Protein AF-A0A6P8LDF4-F1 (afdb_monomer)

Foldseek 3Di:
DVVVVVVVVVVVVVVVVVVVVVVVVVVVVVVVVVVVVVVVVVVVVVVVVVVVVVVVVVVVVVVVVVVPPCVVVVVVVVVVVVVVVVVVVVVVVVVVVVVVVVVVVVVVVVVVLVVLVVVLVVLVVVCVDPDDPVSNVVSVCVNPPCVSVVPDDDD

Organism: NCBI:txid103933

Structure (mmCIF, N/CA/C/O backbone):
data_AF-A0A6P8LDF4-F1
#
_entry.id   AF-A0A6P8LDF4-F1
#
loop_
_atom_site.group_PDB
_atom_site.id
_atom_site.type_symbol
_atom_site.label_atom_id
_atom_site.label_alt_id
_atom_site.label_comp_id
_atom_site.label_asym_id
_atom_site.label_entity_id
_atom_site.label_seq_id
_atom_site.pdbx_PDB_ins_code
_atom_site.Cartn_x
_atom_site.Cartn_y
_atom_site.Cartn_z
_atom_site.occupancy
_atom_site.B_iso_or_equiv
_atom_site.auth_seq_id
_atom_site.auth_comp_id
_atom_site.auth_asym_id
_atom_site.auth_atom_id
_atom_site.pdbx_PDB_model_num
ATOM 1 N N . MET A 1 1 ? -56.868 -1.876 90.850 1.00 62.88 1 MET A N 1
ATOM 2 C CA . MET A 1 1 ? -57.644 -2.779 89.979 1.00 62.88 1 MET A CA 1
ATOM 3 C C . MET A 1 1 ? -58.149 -2.099 88.712 1.00 62.88 1 MET A C 1
ATOM 5 O O . MET A 1 1 ? -57.506 -2.311 87.707 1.00 62.88 1 MET A O 1
ATOM 9 N N . TYR A 1 2 ? -59.196 -1.256 88.708 1.00 69.00 2 TYR A N 1
ATOM 10 C CA . TYR A 1 2 ? -59.664 -0.635 87.444 1.00 69.00 2 TYR A CA 1
ATOM 11 C C . TYR A 1 2 ? -58.608 0.258 86.768 1.00 69.00 2 TYR A C 1
ATOM 13 O O . TYR A 1 2 ? -58.353 0.111 85.586 1.00 69.00 2 TYR A O 1
ATOM 21 N N . LYS A 1 3 ? -57.904 1.088 87.547 1.00 75.81 3 LYS A N 1
ATOM 22 C CA . LYS A 1 3 ? -56.869 1.994 87.025 1.00 75.81 3 LYS A CA 1
ATOM 23 C C . LYS A 1 3 ? -55.648 1.275 86.425 1.00 75.81 3 LYS A C 1
ATOM 25 O O . LYS A 1 3 ? -55.113 1.713 85.426 1.00 75.81 3 LYS A O 1
ATOM 30 N N . GLU A 1 4 ? -55.243 0.153 87.022 1.00 80.06 4 GLU A N 1
ATOM 31 C CA . GLU A 1 4 ? -54.126 -0.666 86.519 1.00 80.06 4 GLU A CA 1
ATOM 32 C C . GLU A 1 4 ? -54.498 -1.408 85.229 1.00 80.06 4 GLU A C 1
ATOM 34 O O . GLU A 1 4 ? -53.631 -1.668 84.405 1.00 80.06 4 GLU A O 1
ATOM 39 N N . ILE A 1 5 ? -55.777 -1.755 85.051 1.00 83.19 5 ILE A N 1
ATOM 40 C CA . ILE A 1 5 ? -56.275 -2.356 83.808 1.00 83.19 5 ILE A CA 1
ATOM 41 C C . ILE A 1 5 ? -56.260 -1.310 82.687 1.00 83.19 5 ILE A C 1
ATOM 43 O O . ILE A 1 5 ? -55.749 -1.605 81.612 1.00 83.19 5 ILE A O 1
ATOM 47 N N . ASP A 1 6 ? -56.728 -0.087 82.960 1.00 85.81 6 ASP A N 1
ATOM 48 C CA . ASP A 1 6 ? -56.719 1.018 81.989 1.00 85.81 6 ASP A CA 1
ATOM 49 C C . ASP A 1 6 ? -55.286 1.396 81.545 1.00 85.81 6 ASP A C 1
ATOM 51 O O . ASP A 1 6 ? -55.043 1.679 80.367 1.00 85.81 6 ASP A O 1
ATOM 55 N N . ASP A 1 7 ? -54.325 1.373 82.478 1.00 89.25 7 ASP A N 1
ATOM 56 C CA . ASP A 1 7 ? -52.907 1.636 82.195 1.00 89.25 7 ASP A CA 1
ATOM 57 C C . ASP A 1 7 ? -52.315 0.542 81.277 1.00 89.25 7 ASP A C 1
ATOM 59 O O . ASP A 1 7 ? -51.697 0.852 80.257 1.00 89.25 7 ASP A O 1
ATOM 63 N N . VAL A 1 8 ? -52.580 -0.739 81.568 1.00 91.25 8 VAL A N 1
ATOM 64 C CA . VAL A 1 8 ? -52.118 -1.875 80.744 1.00 91.25 8 VAL A CA 1
ATOM 65 C C . VAL A 1 8 ? -52.772 -1.888 79.358 1.00 91.25 8 VAL A C 1
ATOM 67 O O . VAL A 1 8 ? -52.107 -2.193 78.368 1.00 91.25 8 VAL A O 1
ATOM 70 N N . GLU A 1 9 ? -54.059 -1.552 79.247 1.00 91.12 9 GLU A N 1
ATOM 71 C CA . GLU A 1 9 ? -54.740 -1.438 77.949 1.00 91.12 9 GLU A CA 1
ATOM 72 C C . GLU A 1 9 ? -54.146 -0.315 77.088 1.00 91.12 9 GLU A C 1
ATOM 74 O O . GLU A 1 9 ? -54.000 -0.476 75.872 1.00 91.12 9 GLU A O 1
ATOM 79 N N . SER A 1 10 ? -53.759 0.799 77.714 1.00 93.00 10 SER A N 1
ATOM 80 C CA . SER A 1 10 ? -53.109 1.919 77.031 1.00 93.00 10 SER A CA 1
ATOM 81 C C . SER A 1 10 ? -51.728 1.532 76.496 1.00 93.00 10 SER A C 1
ATOM 83 O O . SER A 1 10 ? -51.445 1.781 75.322 1.00 93.00 10 SER A O 1
ATOM 85 N N . GLU A 1 11 ? -50.907 0.858 77.308 1.00 94.06 11 GLU A N 1
ATOM 86 C CA . GLU A 1 11 ? -49.601 0.327 76.886 1.00 94.06 11 GLU A CA 1
ATOM 87 C C . GLU A 1 11 ? -49.740 -0.706 75.758 1.00 94.06 11 GLU A C 1
ATOM 89 O O . GLU A 1 11 ? -48.990 -0.682 74.782 1.00 94.06 11 GLU A O 1
ATOM 94 N N . LEU A 1 12 ? -50.735 -1.596 75.840 1.00 94.19 12 LEU A N 1
ATOM 95 C CA . LEU A 1 12 ? -50.989 -2.593 74.799 1.00 94.19 12 LEU A CA 1
ATOM 96 C C . LEU A 1 12 ? -51.360 -1.932 73.463 1.00 94.19 12 LEU A C 1
ATOM 98 O O . LEU A 1 12 ? -50.904 -2.370 72.404 1.00 94.19 12 LEU A O 1
ATOM 102 N N . LEU A 1 13 ? -52.173 -0.873 73.502 1.00 95.31 13 LEU A N 1
ATOM 103 C CA . LEU A 1 13 ? -52.565 -0.118 72.314 1.00 95.31 13 LEU A CA 1
ATOM 104 C C . LEU A 1 13 ? -51.374 0.628 71.692 1.00 95.31 13 LEU A C 1
ATOM 106 O O . LEU A 1 13 ? -51.283 0.726 70.466 1.00 95.31 13 LEU A O 1
ATOM 110 N N . GLU A 1 14 ? -50.470 1.161 72.513 1.00 95.00 14 GLU A N 1
ATOM 111 C CA . GLU A 1 14 ? -49.234 1.800 72.052 1.00 95.00 14 GLU A CA 1
ATOM 112 C C . GLU A 1 14 ? -48.302 0.780 71.389 1.00 95.00 14 GLU A C 1
ATOM 114 O O . GLU A 1 14 ? -47.949 0.960 70.222 1.00 95.00 14 GLU A O 1
ATOM 119 N N . CYS A 1 15 ? -48.056 -0.359 72.042 1.00 95.19 15 CYS A N 1
ATOM 120 C CA . CYS A 1 15 ? -47.322 -1.488 71.464 1.00 95.19 15 CYS A CA 1
ATOM 121 C C . CYS A 1 15 ? -47.916 -1.943 70.120 1.00 95.19 15 CYS A C 1
ATOM 123 O O . CYS A 1 15 ? -47.183 -2.184 69.163 1.00 95.19 15 CYS A O 1
ATOM 125 N N . GLN A 1 16 ? -49.246 -2.033 70.001 1.00 96.06 16 GLN A N 1
ATOM 126 C CA . GLN A 1 16 ? -49.895 -2.396 68.735 1.00 96.06 16 GLN A CA 1
ATOM 127 C C . GLN A 1 16 ? -49.627 -1.378 67.617 1.00 96.06 16 GLN A C 1
ATOM 129 O O . GLN A 1 16 ? -49.396 -1.773 66.471 1.00 96.06 16 GLN A O 1
ATOM 134 N N . LYS A 1 17 ? -49.642 -0.076 67.927 1.00 96.00 17 LYS A N 1
ATOM 135 C CA . LYS A 1 17 ? -49.326 0.983 66.952 1.00 96.00 17 LYS A CA 1
ATOM 136 C C . LYS A 1 17 ? -47.862 0.942 66.532 1.00 96.00 17 LYS A C 1
ATOM 138 O O . LYS A 1 17 ? -47.572 1.115 65.346 1.00 96.00 17 LYS A O 1
ATOM 143 N N . GLU A 1 18 ? -46.956 0.706 67.475 1.00 96.56 18 GLU A N 1
ATOM 144 C CA . GLU A 1 18 ? -45.531 0.544 67.192 1.00 96.56 18 GLU A CA 1
ATOM 145 C C . GLU A 1 18 ? -45.293 -0.659 66.278 1.00 96.56 18 GLU A C 1
ATOM 147 O O . GLU A 1 18 ? -44.682 -0.499 65.223 1.00 96.56 18 GLU A O 1
ATOM 152 N N . CYS A 1 19 ? -45.871 -1.825 66.594 1.00 96.50 19 CYS A N 1
ATOM 153 C CA . CYS A 1 19 ? -45.779 -3.012 65.742 1.00 96.50 19 CYS A CA 1
ATOM 154 C C . CYS A 1 19 ? -46.284 -2.743 64.317 1.00 96.50 19 CYS A C 1
ATOM 156 O O . CYS A 1 19 ? -45.583 -3.055 63.356 1.00 96.50 19 CYS A O 1
ATOM 158 N N . ALA A 1 20 ? -47.456 -2.116 64.166 1.00 95.88 20 ALA A N 1
ATOM 159 C CA . ALA A 1 20 ? -48.003 -1.781 62.850 1.00 95.88 20 ALA A CA 1
ATOM 160 C C . ALA A 1 20 ? -47.097 -0.809 62.071 1.00 95.88 20 ALA A C 1
ATOM 162 O O . ALA A 1 20 ? -46.929 -0.936 60.857 1.00 95.88 20 ALA A O 1
ATOM 163 N N . THR A 1 21 ? -46.477 0.148 62.766 1.00 97.38 21 THR A N 1
ATOM 164 C CA . THR A 1 21 ? -45.522 1.087 62.162 1.00 97.38 21 THR A CA 1
ATOM 165 C C . THR A 1 21 ? -44.267 0.354 61.692 1.00 97.38 21 THR A C 1
ATOM 167 O O . THR A 1 21 ? -43.856 0.507 60.541 1.00 97.38 21 THR A O 1
ATOM 170 N N . THR A 1 22 ? -43.701 -0.510 62.538 1.00 97.06 22 THR A N 1
ATOM 171 C CA . THR A 1 22 ? -42.530 -1.326 62.200 1.00 97.06 22 THR A CA 1
ATOM 172 C C . THR A 1 22 ? -42.805 -2.270 61.025 1.00 97.06 22 THR A C 1
ATOM 174 O O . THR A 1 22 ? -41.945 -2.430 60.162 1.00 97.06 22 THR A O 1
ATOM 177 N N . GLU A 1 23 ? -43.997 -2.863 60.920 1.00 97.44 23 GLU A N 1
ATOM 178 C CA . GLU A 1 23 ? -44.371 -3.701 59.770 1.00 97.44 23 GLU A CA 1
ATOM 179 C C . GLU A 1 23 ? -44.345 -2.923 58.446 1.00 97.44 23 GLU A C 1
ATOM 181 O O . GLU A 1 23 ? -43.811 -3.412 57.443 1.00 97.44 23 GLU A O 1
ATOM 186 N N . ILE A 1 24 ? -44.861 -1.689 58.443 1.00 97.19 24 ILE A N 1
ATOM 187 C CA . ILE A 1 24 ? -44.829 -0.805 57.270 1.00 97.19 24 ILE A CA 1
ATOM 188 C C . ILE A 1 24 ? -43.383 -0.446 56.905 1.00 97.19 24 ILE A C 1
ATOM 190 O O . ILE A 1 24 ? -43.016 -0.464 55.726 1.00 97.19 24 ILE A O 1
ATOM 194 N N . GLU A 1 25 ? -42.538 -0.149 57.891 1.00 97.88 25 GLU A N 1
ATOM 195 C CA . GLU A 1 25 ? -41.117 0.135 57.666 1.00 97.88 25 GLU A CA 1
ATOM 196 C C . GLU A 1 25 ? -40.378 -1.072 57.082 1.00 97.88 25 GLU A C 1
ATOM 198 O O . GLU A 1 25 ? -39.676 -0.930 56.077 1.00 97.88 25 GLU A O 1
ATOM 203 N N . ILE A 1 26 ? -40.587 -2.270 57.636 1.00 97.88 26 ILE A N 1
ATOM 204 C CA . ILE A 1 26 ? -40.017 -3.521 57.117 1.00 97.88 26 ILE A CA 1
ATOM 205 C C . ILE A 1 26 ? -40.449 -3.742 55.666 1.00 97.88 26 ILE A C 1
ATOM 207 O O . ILE A 1 26 ? -39.626 -4.103 54.818 1.00 97.88 26 ILE A O 1
ATOM 211 N N . TYR A 1 27 ? -41.724 -3.514 55.354 1.00 97.81 27 TYR A N 1
ATOM 212 C CA . TYR A 1 27 ? -42.235 -3.630 53.992 1.00 97.81 27 TYR A CA 1
ATOM 213 C C . TYR A 1 27 ? -41.542 -2.649 53.034 1.00 97.81 27 TYR A C 1
ATOM 215 O O . TYR A 1 27 ? -41.057 -3.054 51.973 1.00 97.81 27 TYR A O 1
ATOM 223 N N . ASN A 1 28 ? -41.413 -1.380 53.426 1.00 97.81 28 ASN A N 1
ATOM 224 C CA . ASN A 1 28 ? -40.744 -0.354 52.624 1.00 97.81 28 ASN A CA 1
ATOM 225 C C . ASN A 1 28 ? -39.256 -0.666 52.405 1.00 97.81 28 ASN A C 1
ATOM 227 O O . ASN A 1 28 ? -38.754 -0.552 51.284 1.00 97.81 28 ASN A O 1
ATOM 231 N N . VAL A 1 29 ? -38.554 -1.110 53.451 1.00 97.81 29 VAL A N 1
ATOM 232 C CA . VAL A 1 29 ? -37.147 -1.526 53.367 1.00 97.81 29 VAL A CA 1
ATOM 233 C C . VAL A 1 29 ? -36.988 -2.718 52.425 1.00 97.81 29 VAL A C 1
ATOM 235 O O . VAL A 1 29 ? -36.081 -2.719 51.593 1.00 97.81 29 VAL A O 1
ATOM 238 N N . ASN A 1 30 ? -37.884 -3.705 52.488 1.00 98.06 30 ASN A N 1
ATOM 239 C CA . ASN A 1 30 ? -37.852 -4.844 51.572 1.00 98.06 30 ASN A CA 1
ATOM 240 C C . ASN A 1 30 ? -38.080 -4.424 50.115 1.00 98.06 30 ASN A C 1
ATOM 242 O O . ASN A 1 30 ? -37.331 -4.863 49.245 1.00 98.06 30 ASN A O 1
ATOM 246 N N . GLN A 1 31 ? -39.014 -3.507 49.843 1.00 98.06 31 GLN A N 1
ATOM 247 C CA . GLN A 1 31 ? -39.182 -2.975 48.487 1.00 98.06 31 GLN A CA 1
ATOM 248 C C . GLN A 1 31 ? -37.925 -2.261 47.972 1.00 98.06 31 GLN A C 1
ATOM 250 O O . GLN A 1 31 ? -37.568 -2.392 46.799 1.00 98.06 31 GLN A O 1
ATOM 255 N N . LEU A 1 32 ? -37.260 -1.476 48.825 1.00 98.00 32 LEU A N 1
ATOM 256 C CA . LEU A 1 32 ? -36.016 -0.795 48.458 1.00 98.00 32 LEU A CA 1
ATOM 257 C C . LEU A 1 32 ? -34.889 -1.793 48.194 1.00 98.00 32 LEU A C 1
ATOM 259 O O . LEU A 1 32 ? -34.161 -1.637 47.213 1.00 98.00 32 LEU A O 1
ATOM 263 N N . LYS A 1 33 ? -34.780 -2.836 49.023 1.00 98.19 33 LYS A N 1
ATOM 264 C CA . LYS A 1 33 ? -33.833 -3.938 48.833 1.00 98.19 33 LYS A CA 1
ATOM 265 C C . LYS A 1 33 ? -34.042 -4.602 47.474 1.00 98.19 33 LYS A C 1
ATOM 267 O O . LYS A 1 33 ? -33.088 -4.698 46.709 1.00 98.19 33 LYS A O 1
ATOM 272 N N . ASP A 1 34 ? -35.276 -4.965 47.133 1.00 98.06 34 ASP A N 1
ATOM 273 C CA . ASP A 1 34 ? -35.582 -5.658 45.877 1.00 98.06 34 ASP A CA 1
ATOM 274 C C . ASP A 1 34 ? -35.278 -4.780 44.650 1.00 98.06 34 ASP A C 1
ATOM 276 O O . ASP A 1 34 ? -34.669 -5.242 43.680 1.00 98.06 34 ASP A O 1
ATOM 280 N N . LYS A 1 35 ? -35.608 -3.480 44.711 1.00 98.00 35 LYS A N 1
ATOM 281 C CA . LYS A 1 35 ? -35.219 -2.502 43.677 1.00 98.00 35 LYS A CA 1
ATOM 282 C C . LYS A 1 35 ? -33.700 -2.389 43.551 1.00 98.00 35 LYS A C 1
ATOM 284 O O . LYS A 1 35 ? -33.179 -2.379 42.436 1.00 98.00 35 LYS A O 1
ATOM 289 N N . GLY A 1 36 ? -32.993 -2.325 44.678 1.00 98.12 36 GLY A N 1
ATOM 290 C CA . GLY A 1 36 ? -31.533 -2.282 44.722 1.00 98.12 36 GLY A CA 1
ATOM 291 C C . GLY A 1 36 ? -30.904 -3.522 44.089 1.00 98.12 36 GLY A C 1
ATOM 292 O O . GLY A 1 36 ? -30.008 -3.396 43.255 1.00 98.12 36 GLY A O 1
ATOM 293 N N . THR A 1 37 ? -31.417 -4.712 44.407 1.00 98.19 37 THR A N 1
ATOM 294 C CA . THR A 1 37 ? -30.969 -5.976 43.812 1.00 98.19 37 THR A CA 1
ATOM 295 C C . THR A 1 37 ? -31.207 -6.003 42.305 1.00 98.19 37 THR A C 1
ATOM 297 O O . THR A 1 37 ? -30.298 -6.353 41.556 1.00 98.19 37 THR A O 1
ATOM 300 N N . TYR A 1 38 ? -32.381 -5.574 41.835 1.00 98.06 38 TYR A N 1
ATOM 301 C CA . TYR A 1 38 ? -32.675 -5.510 40.402 1.00 98.06 38 TYR A CA 1
ATOM 302 C C . TYR A 1 38 ? -31.705 -4.591 39.648 1.00 98.06 38 TYR A C 1
ATOM 304 O O . TYR A 1 38 ? -31.158 -4.969 38.609 1.00 98.06 38 TYR A O 1
ATOM 312 N N . VAL A 1 39 ? -31.459 -3.388 40.179 1.00 98.06 39 VAL A N 1
ATOM 313 C CA . VAL A 1 39 ? -30.517 -2.436 39.574 1.00 98.06 39 VAL A CA 1
ATOM 314 C C . VAL A 1 39 ? -29.102 -3.011 39.559 1.00 98.06 39 VAL A C 1
ATOM 316 O O . VAL A 1 39 ? -28.428 -2.920 38.534 1.00 98.06 39 VAL A O 1
ATOM 319 N N . LEU A 1 40 ? -28.667 -3.643 40.652 1.00 97.88 40 LEU A N 1
ATOM 320 C CA . LEU A 1 40 ? -27.348 -4.264 40.744 1.00 97.88 40 LEU A CA 1
ATOM 321 C C . LEU A 1 40 ? -27.156 -5.356 39.684 1.00 97.88 40 LEU A C 1
ATOM 323 O O . LEU A 1 40 ? -26.140 -5.364 38.993 1.00 97.88 40 LEU A O 1
ATOM 327 N N . GLU A 1 41 ? -28.129 -6.251 39.524 1.00 97.88 41 GLU A N 1
ATOM 328 C CA . GLU A 1 41 ? -28.060 -7.317 38.519 1.00 97.88 41 GLU A CA 1
ATOM 329 C C . GLU A 1 41 ? -28.056 -6.763 37.089 1.00 97.88 41 GLU A C 1
ATOM 331 O O . GLU A 1 41 ? -27.311 -7.249 36.237 1.00 97.88 41 GLU A O 1
ATOM 336 N N . ASN A 1 42 ? -28.815 -5.697 36.824 1.00 97.62 42 ASN A N 1
ATOM 337 C CA . ASN A 1 42 ? -28.783 -5.028 35.526 1.00 97.62 42 ASN A CA 1
ATOM 338 C C . ASN A 1 42 ? -27.408 -4.396 35.238 1.00 97.62 42 ASN A C 1
ATOM 340 O O . ASN A 1 42 ? -26.864 -4.555 34.147 1.00 97.62 42 ASN A O 1
ATOM 344 N N . VAL A 1 43 ? -26.809 -3.718 36.223 1.00 96.94 43 VAL A N 1
ATOM 345 C CA . VAL A 1 43 ? -25.465 -3.130 36.085 1.00 96.94 43 VAL A CA 1
ATOM 346 C C . VAL A 1 43 ? -24.412 -4.210 35.838 1.00 96.94 43 VAL A C 1
ATOM 348 O O . VAL A 1 43 ? -23.578 -4.037 34.953 1.00 96.94 43 VAL A O 1
ATOM 351 N N . LYS A 1 44 ? -24.473 -5.338 36.557 1.00 96.62 44 LYS A N 1
ATOM 352 C CA . LYS A 1 44 ? -23.563 -6.473 36.337 1.00 96.62 44 LYS A CA 1
ATOM 353 C C . LYS A 1 44 ? -23.653 -7.018 34.913 1.00 96.62 44 LYS A C 1
ATOM 355 O O . LYS A 1 44 ? -22.620 -7.249 34.298 1.00 96.62 44 LYS A O 1
ATOM 360 N N . ARG A 1 45 ? -24.866 -7.189 34.370 1.00 96.31 45 ARG A N 1
ATOM 361 C CA . ARG A 1 45 ? -25.043 -7.636 32.976 1.00 96.31 45 ARG A CA 1
ATOM 362 C C . ARG A 1 45 ? -24.407 -6.664 31.991 1.00 96.31 45 ARG A C 1
ATOM 364 O O . ARG A 1 45 ? -23.560 -7.073 31.213 1.00 96.31 45 ARG A O 1
ATOM 371 N N . ARG A 1 46 ? -24.722 -5.371 32.112 1.00 96.19 46 ARG A N 1
ATOM 372 C CA . ARG A 1 46 ? -24.155 -4.335 31.234 1.00 96.19 46 ARG A CA 1
ATOM 373 C C . ARG A 1 46 ? -22.632 -4.258 31.310 1.00 96.19 46 ARG A C 1
ATOM 375 O O . ARG A 1 46 ? -21.992 -3.939 30.317 1.00 96.19 46 ARG A O 1
ATOM 382 N N . TYR A 1 47 ? -22.059 -4.508 32.486 1.00 95.69 47 TYR A N 1
ATOM 383 C CA . TYR A 1 47 ? -20.611 -4.576 32.648 1.00 95.69 47 TYR A CA 1
ATOM 384 C C . TYR A 1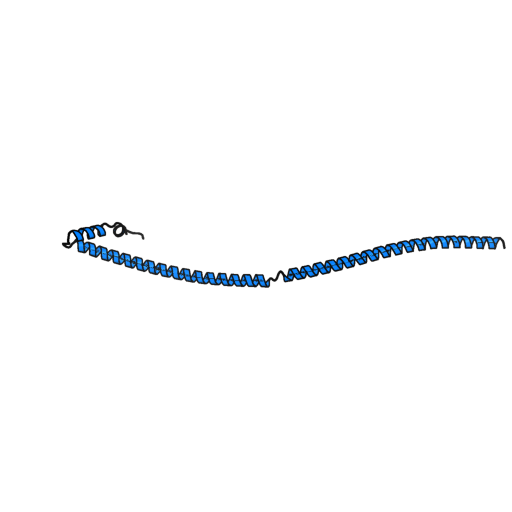 47 ? -20.011 -5.754 31.872 1.00 95.69 47 TYR A C 1
ATOM 386 O O . TYR A 1 47 ? -19.027 -5.564 31.165 1.00 95.69 47 TYR A O 1
ATOM 394 N N . ASN A 1 48 ? -20.621 -6.938 31.961 1.00 94.31 48 ASN A N 1
ATOM 395 C CA . ASN A 1 48 ? -20.160 -8.116 31.226 1.00 94.31 48 ASN A CA 1
ATOM 396 C C . ASN A 1 48 ? -20.266 -7.917 29.707 1.00 94.31 48 ASN A C 1
ATOM 398 O O . ASN A 1 48 ? -19.320 -8.243 28.995 1.00 94.31 48 ASN A O 1
ATOM 402 N N . ASP A 1 49 ? -21.368 -7.327 29.231 1.00 96.62 49 ASP A N 1
ATOM 403 C CA . ASP A 1 49 ? -21.553 -7.005 27.810 1.00 96.62 49 ASP A CA 1
ATOM 404 C C . ASP A 1 49 ? -20.434 -6.065 27.321 1.00 96.62 49 ASP A C 1
ATOM 406 O O . ASP A 1 49 ? -19.795 -6.309 26.300 1.00 96.62 49 ASP A O 1
ATOM 410 N N . LEU A 1 50 ? -20.122 -5.024 28.105 1.00 96.25 50 LEU A N 1
ATOM 411 C CA . LEU A 1 50 ? -19.045 -4.084 27.790 1.00 96.25 50 LEU A CA 1
ATOM 412 C C . LEU A 1 50 ? -17.660 -4.749 27.806 1.00 96.25 50 LEU A C 1
ATOM 414 O O . LEU A 1 50 ? -16.793 -4.403 27.003 1.00 96.25 50 LEU A O 1
ATOM 418 N N . GLU A 1 51 ? -17.424 -5.685 28.726 1.00 95.38 51 GLU A N 1
ATOM 419 C CA . GLU A 1 51 ? -16.173 -6.441 28.784 1.00 95.38 51 GLU A CA 1
ATOM 420 C C . GLU A 1 51 ? -15.986 -7.309 27.528 1.00 95.38 51 GLU A C 1
ATOM 422 O O . GLU A 1 51 ? -14.873 -7.412 27.003 1.00 95.38 51 GLU A O 1
ATOM 427 N N . GLU A 1 52 ? -17.062 -7.914 27.027 1.00 95.56 52 GLU A N 1
ATOM 428 C CA . GLU A 1 52 ? -17.043 -8.707 25.798 1.00 95.56 52 GLU A CA 1
ATOM 429 C C . GLU A 1 52 ? -16.802 -7.834 24.559 1.00 95.56 52 GLU A C 1
ATOM 431 O O . GLU A 1 52 ? -15.896 -8.130 23.774 1.00 95.56 52 GLU A O 1
ATOM 436 N N . GLU A 1 53 ? -17.502 -6.700 24.442 1.00 96.25 53 GLU A N 1
ATOM 437 C CA . 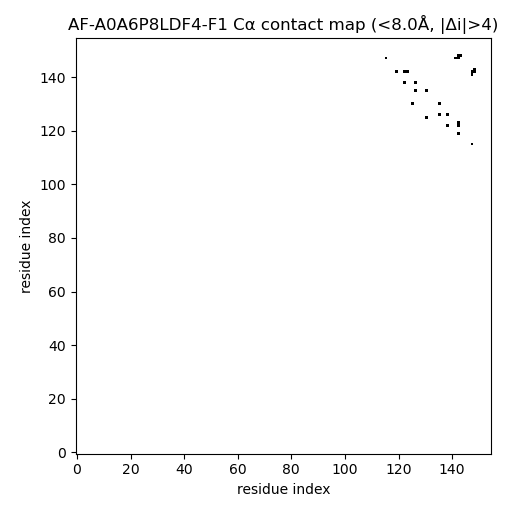GLU A 1 53 ? -17.264 -5.714 23.378 1.00 96.25 53 GLU A CA 1
ATOM 438 C C . GLU A 1 53 ? -15.808 -5.222 23.378 1.00 96.25 53 GLU A C 1
ATOM 440 O O . GLU A 1 53 ? -15.164 -5.131 22.328 1.00 96.25 53 GLU A O 1
ATOM 445 N N . LEU A 1 54 ? -15.240 -4.949 24.557 1.00 95.06 54 LEU A N 1
ATOM 446 C CA . LEU A 1 54 ? -13.852 -4.508 24.677 1.00 95.06 54 LEU A CA 1
ATOM 447 C C . LEU A 1 54 ? -12.865 -5.584 24.202 1.00 95.06 54 LEU A C 1
ATOM 449 O O . LEU A 1 54 ? -11.886 -5.261 23.519 1.00 95.06 54 LEU A O 1
ATOM 453 N N . LYS A 1 55 ? -13.114 -6.858 24.534 1.00 94.69 55 LYS A N 1
ATOM 454 C CA . LYS A 1 55 ? -12.303 -7.987 24.048 1.00 94.69 55 LYS A CA 1
ATOM 455 C C . LYS A 1 55 ? -12.370 -8.092 22.528 1.00 94.69 55 LYS A C 1
ATOM 457 O O . LYS A 1 55 ? -11.329 -8.259 21.890 1.00 94.69 55 LYS A O 1
ATOM 462 N N . GLU A 1 56 ? -13.553 -7.935 21.941 1.00 96.25 56 GLU A N 1
ATOM 463 C CA . GLU A 1 56 ? -13.723 -7.957 20.489 1.00 96.25 56 GLU A CA 1
ATOM 464 C C . GLU A 1 56 ? -12.956 -6.813 19.809 1.00 96.25 56 GLU A C 1
ATOM 466 O O . GLU A 1 56 ? -12.181 -7.048 18.874 1.00 96.25 56 GLU A O 1
ATOM 471 N N . VAL A 1 57 ? -13.100 -5.582 20.312 1.00 95.19 57 VAL A N 1
ATOM 472 C CA . VAL A 1 57 ? -12.369 -4.410 19.807 1.00 95.19 57 VAL A CA 1
ATOM 473 C C . VAL A 1 57 ? -10.859 -4.630 19.896 1.00 95.19 57 VAL A C 1
ATOM 475 O O . VAL A 1 57 ? -10.143 -4.355 18.931 1.00 95.19 57 VAL A O 1
ATOM 478 N N . HIS A 1 58 ? -10.365 -5.174 21.011 1.00 93.19 58 HIS A N 1
ATOM 479 C CA . HIS A 1 58 ? -8.945 -5.471 21.184 1.00 93.19 58 HIS A CA 1
ATOM 480 C C . HIS A 1 58 ? -8.440 -6.513 20.173 1.00 93.19 58 HIS A C 1
ATOM 482 O O . HIS A 1 58 ? -7.418 -6.295 19.517 1.00 93.19 58 HIS A O 1
ATOM 488 N N . CYS A 1 59 ? -9.173 -7.613 19.979 1.00 91.81 59 CYS A N 1
ATOM 489 C CA . CYS A 1 59 ? -8.836 -8.619 18.972 1.00 91.81 59 CYS A CA 1
ATOM 490 C C . CYS A 1 59 ? -8.830 -8.037 17.551 1.00 91.81 59 CYS A C 1
ATOM 492 O O . CYS A 1 59 ? -7.940 -8.347 16.756 1.00 91.81 59 CYS A O 1
ATOM 494 N N . ASN A 1 60 ? -9.801 -7.184 17.223 1.00 92.44 60 ASN A N 1
ATOM 495 C CA . ASN A 1 60 ? -9.873 -6.527 15.920 1.00 92.44 60 ASN A CA 1
ATOM 496 C C . ASN A 1 60 ? -8.704 -5.556 15.709 1.00 92.44 60 ASN A C 1
ATOM 498 O O . ASN A 1 60 ? -8.110 -5.544 14.631 1.00 92.44 60 ASN A O 1
ATOM 502 N N . TYR A 1 61 ? -8.316 -4.804 16.740 1.00 85.62 61 TYR A N 1
ATOM 503 C CA . TYR A 1 61 ? -7.146 -3.930 16.704 1.00 85.62 61 TYR A CA 1
ATOM 504 C C . TYR A 1 61 ? -5.848 -4.704 16.431 1.00 85.62 61 TYR A C 1
ATOM 506 O O . TYR A 1 61 ? -5.092 -4.325 15.535 1.00 85.62 61 TYR A O 1
ATOM 514 N N . LEU A 1 62 ? -5.619 -5.825 17.126 1.00 85.75 62 LEU A N 1
ATOM 515 C CA . LEU A 1 62 ? -4.444 -6.675 16.895 1.00 85.75 62 LEU A CA 1
ATOM 516 C C . LEU A 1 62 ? -4.399 -7.222 15.461 1.00 85.75 62 LEU A C 1
ATOM 518 O O . LEU A 1 62 ? -3.371 -7.109 14.796 1.00 85.75 62 LEU A O 1
ATOM 522 N N . LYS A 1 63 ? -5.530 -7.718 14.938 1.00 85.31 63 LYS A N 1
ATOM 523 C CA . LYS A 1 63 ? -5.631 -8.168 13.536 1.00 85.31 63 LYS A CA 1
ATOM 524 C C . LYS A 1 63 ? -5.326 -7.047 12.540 1.00 85.31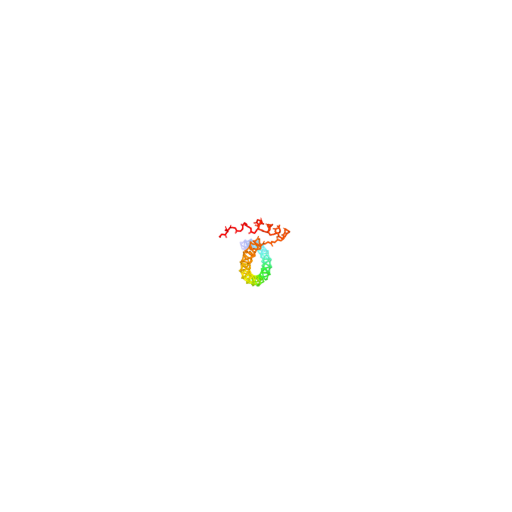 63 LYS A C 1
ATOM 526 O O . LYS A 1 63 ? -4.761 -7.304 11.477 1.00 85.31 63 LYS A O 1
ATOM 531 N N . CYS A 1 64 ? -5.732 -5.814 12.838 1.00 80.88 64 CYS A N 1
ATOM 532 C CA . CYS A 1 64 ? -5.411 -4.661 12.001 1.00 80.88 64 CYS A CA 1
ATOM 533 C C . CYS A 1 64 ? -3.908 -4.368 12.012 1.00 80.88 64 CYS A C 1
ATOM 535 O O . CYS A 1 64 ? -3.345 -4.206 10.932 1.00 80.88 64 CYS A O 1
ATOM 537 N N . ILE A 1 65 ? -3.261 -4.383 13.185 1.00 78.38 65 ILE A N 1
ATOM 538 C CA . ILE A 1 65 ? -1.805 -4.206 13.304 1.00 78.38 65 ILE A CA 1
ATOM 539 C C . ILE A 1 65 ? -1.055 -5.248 12.469 1.00 78.38 65 ILE A C 1
ATOM 541 O O . ILE A 1 65 ? -0.193 -4.867 11.679 1.00 78.38 65 ILE A O 1
ATOM 545 N N . GLU A 1 66 ? -1.413 -6.530 12.593 1.00 72.88 66 GLU A N 1
ATOM 546 C CA . GLU A 1 66 ? -0.786 -7.626 11.835 1.00 72.88 66 GLU A CA 1
ATOM 547 C C . GLU A 1 66 ? -0.953 -7.462 10.317 1.00 72.88 66 GLU A C 1
ATOM 549 O O . GLU A 1 66 ? -0.047 -7.767 9.542 1.00 72.88 66 GLU A O 1
ATOM 554 N N . LYS A 1 67 ? -2.104 -6.949 9.860 1.00 69.06 67 LYS A N 1
ATOM 555 C CA . LYS A 1 67 ? -2.331 -6.662 8.433 1.00 69.06 67 LYS A CA 1
ATOM 556 C C . LYS A 1 67 ? -1.489 -5.493 7.928 1.00 69.06 67 LYS A C 1
ATOM 558 O O . LYS A 1 67 ? -1.074 -5.509 6.771 1.00 69.06 67 LYS A O 1
ATOM 563 N N . THR A 1 68 ? -1.207 -4.499 8.764 1.00 63.84 68 THR A N 1
ATOM 564 C CA . THR A 1 68 ? -0.292 -3.386 8.455 1.00 63.84 68 THR A CA 1
ATOM 565 C C . THR A 1 68 ? 1.183 -3.772 8.593 1.00 63.84 68 THR A C 1
ATOM 567 O O . THR A 1 68 ? 1.986 -2.980 9.080 1.00 63.84 68 THR A O 1
ATOM 570 N N . ASN A 1 69 ? 1.568 -4.971 8.137 1.00 62.16 69 ASN A N 1
ATOM 571 C CA . ASN A 1 69 ? 2.962 -5.410 8.088 1.00 62.16 69 ASN A CA 1
ATOM 572 C C . ASN A 1 69 ? 3.791 -4.488 7.179 1.00 62.16 69 ASN A C 1
ATOM 574 O O . ASN A 1 69 ? 3.981 -4.741 5.985 1.00 62.16 69 ASN A O 1
ATOM 578 N N . ASN A 1 70 ? 4.315 -3.421 7.781 1.00 62.69 70 ASN A N 1
ATOM 579 C CA . ASN A 1 70 ? 5.199 -2.428 7.178 1.00 62.69 70 ASN A CA 1
ATOM 580 C C . ASN A 1 70 ? 6.442 -3.067 6.542 1.00 62.69 70 ASN A C 1
ATOM 582 O O . ASN A 1 70 ? 6.991 -2.509 5.596 1.00 62.69 70 ASN A O 1
ATOM 586 N N . GLU A 1 71 ? 6.838 -4.262 6.990 1.00 64.75 71 GLU A N 1
ATOM 587 C CA . GLU A 1 71 ? 7.907 -5.058 6.379 1.00 64.75 71 GLU A CA 1
ATOM 588 C C . GLU A 1 71 ? 7.656 -5.336 4.891 1.00 64.75 71 GLU A C 1
ATOM 590 O O . GLU A 1 71 ? 8.576 -5.222 4.085 1.00 64.75 71 GLU A O 1
ATOM 595 N N . THR A 1 72 ? 6.410 -5.611 4.487 1.00 74.56 72 THR A N 1
ATOM 596 C CA . THR A 1 72 ? 6.080 -5.877 3.072 1.00 74.56 72 THR A CA 1
ATOM 597 C C . THR A 1 72 ? 6.166 -4.623 2.203 1.00 74.56 72 THR A C 1
ATOM 599 O O . THR A 1 72 ? 6.555 -4.692 1.035 1.00 74.56 72 THR A O 1
ATOM 602 N N . ILE A 1 73 ? 5.847 -3.458 2.772 1.00 79.88 73 ILE A N 1
ATOM 603 C CA . ILE A 1 73 ? 5.965 -2.168 2.088 1.00 79.88 73 ILE A CA 1
ATOM 604 C C . ILE A 1 73 ? 7.441 -1.784 1.968 1.00 79.88 73 ILE A C 1
ATOM 606 O O . ILE A 1 73 ? 7.876 -1.412 0.879 1.00 79.88 73 ILE A O 1
ATOM 610 N N . GLN A 1 74 ? 8.223 -1.938 3.038 1.00 80.44 74 GLN A N 1
ATOM 611 C CA . GLN A 1 74 ? 9.651 -1.626 3.034 1.00 80.44 74 GLN A CA 1
ATOM 612 C C . GLN A 1 74 ? 10.422 -2.511 2.047 1.00 80.44 74 GLN A C 1
ATOM 614 O O . GLN A 1 74 ? 11.145 -1.990 1.204 1.00 80.44 74 GLN A O 1
ATOM 619 N N . GLN A 1 75 ? 10.177 -3.826 2.045 1.00 86.69 75 GLN A N 1
ATOM 620 C CA . GLN A 1 75 ? 10.769 -4.745 1.063 1.00 86.69 75 GLN A CA 1
ATOM 621 C C . GLN A 1 75 ? 10.441 -4.343 -0.382 1.00 86.69 75 GLN A C 1
ATOM 623 O O . GLN A 1 75 ? 11.283 -4.441 -1.279 1.00 86.69 75 GLN A O 1
ATOM 628 N N . LYS A 1 76 ? 9.216 -3.860 -0.627 1.00 87.69 76 LYS A N 1
ATOM 629 C CA . LYS A 1 76 ? 8.800 -3.391 -1.951 1.00 87.69 76 LYS A CA 1
ATOM 630 C C . LYS A 1 76 ? 9.489 -2.082 -2.338 1.00 87.69 76 LYS A C 1
ATOM 632 O O . LYS A 1 76 ? 9.894 -1.940 -3.490 1.00 87.69 76 LYS A O 1
ATOM 637 N N . ILE A 1 77 ? 9.663 -1.158 -1.393 1.00 89.50 77 ILE A N 1
ATOM 638 C CA . ILE A 1 77 ? 10.432 0.079 -1.587 1.00 89.50 77 ILE A CA 1
ATOM 639 C C . ILE A 1 77 ? 11.892 -0.245 -1.918 1.00 89.50 77 ILE A C 1
ATOM 641 O O . ILE A 1 77 ? 12.433 0.311 -2.876 1.00 89.50 77 ILE A O 1
ATOM 645 N N . ASP A 1 78 ? 12.511 -1.171 -1.190 1.00 92.25 78 ASP A N 1
ATOM 646 C CA . ASP A 1 78 ? 13.905 -1.566 -1.401 1.00 92.25 78 ASP A CA 1
ATOM 647 C C . ASP A 1 78 ? 14.090 -2.223 -2.778 1.00 92.25 78 ASP A C 1
ATOM 649 O O . ASP A 1 78 ? 15.002 -1.870 -3.530 1.00 92.25 78 ASP A O 1
ATOM 653 N N . SER A 1 79 ? 13.167 -3.110 -3.170 1.00 93.31 79 SER A N 1
ATOM 654 C CA . SER A 1 79 ? 13.165 -3.735 -4.498 1.00 93.31 79 SER A CA 1
ATOM 655 C C . SER A 1 79 ? 13.032 -2.707 -5.628 1.00 93.31 79 SER A C 1
ATOM 657 O O . SER A 1 79 ? 13.793 -2.746 -6.599 1.00 93.31 79 SER A O 1
ATOM 659 N N . LEU A 1 80 ? 12.098 -1.757 -5.502 1.00 95.31 80 LEU A N 1
ATOM 660 C CA . LEU A 1 80 ? 11.906 -0.693 -6.493 1.00 95.31 80 LEU A CA 1
ATOM 661 C C . LEU A 1 80 ? 13.115 0.247 -6.564 1.00 95.31 80 LEU A C 1
ATOM 663 O O . LEU A 1 80 ? 13.499 0.679 -7.651 1.00 95.31 80 LEU A O 1
ATOM 667 N N . THR A 1 81 ? 13.741 0.528 -5.423 1.00 93.88 81 THR A N 1
ATOM 668 C CA . THR A 1 81 ? 14.963 1.336 -5.336 1.00 93.88 81 THR A CA 1
ATOM 669 C C . THR A 1 81 ? 16.111 0.670 -6.092 1.00 93.88 81 THR A C 1
ATOM 671 O O . THR A 1 81 ? 16.744 1.315 -6.927 1.00 93.88 81 THR A O 1
ATOM 674 N N . LEU A 1 82 ? 16.315 -0.637 -5.894 1.00 96.25 82 LEU A N 1
ATOM 675 C CA . LEU A 1 82 ? 17.334 -1.402 -6.613 1.00 96.25 82 LEU A CA 1
ATOM 676 C C . LEU A 1 82 ? 17.093 -1.405 -8.132 1.00 96.25 82 LEU A C 1
ATOM 678 O O . LEU A 1 82 ? 18.026 -1.205 -8.909 1.00 96.25 82 LEU A O 1
ATOM 682 N N . GLN A 1 83 ? 15.843 -1.597 -8.568 1.00 95.38 83 GLN A N 1
ATOM 683 C CA . GLN A 1 83 ? 15.491 -1.563 -9.993 1.00 95.38 83 GLN A CA 1
ATOM 684 C C . GLN A 1 83 ? 15.769 -0.194 -10.620 1.00 95.38 83 GLN A C 1
ATOM 686 O O . GLN A 1 83 ? 16.366 -0.119 -11.694 1.00 95.38 83 GLN A O 1
ATOM 691 N N . ARG A 1 84 ? 15.386 0.891 -9.939 1.00 96.56 84 ARG A N 1
ATOM 692 C CA . ARG A 1 84 ? 15.662 2.262 -10.387 1.00 96.56 84 ARG A CA 1
ATOM 693 C C . ARG A 1 84 ? 17.162 2.498 -10.563 1.00 96.56 84 ARG A C 1
ATOM 695 O O . ARG A 1 84 ? 17.575 3.074 -11.567 1.00 96.56 84 ARG A O 1
ATOM 702 N N . ASP A 1 85 ? 17.971 2.059 -9.605 1.00 95.62 85 ASP A N 1
ATOM 703 C CA . ASP A 1 85 ? 19.417 2.282 -9.634 1.00 95.62 85 ASP A CA 1
ATOM 704 C C . ASP A 1 85 ? 20.104 1.442 -10.726 1.00 95.62 85 ASP A C 1
ATOM 706 O O . ASP A 1 85 ? 21.052 1.909 -11.362 1.00 95.62 85 ASP A O 1
ATOM 710 N N . ASN A 1 86 ? 19.593 0.241 -11.019 1.00 97.38 86 ASN A N 1
ATOM 711 C CA . ASN A 1 86 ? 20.034 -0.558 -12.168 1.00 97.38 86 ASN A CA 1
ATOM 712 C C . ASN A 1 86 ? 19.715 0.133 -13.496 1.00 97.38 86 ASN A C 1
ATOM 714 O O . ASN A 1 86 ? 20.622 0.352 -14.297 1.00 97.38 86 ASN A O 1
ATOM 718 N N . LEU A 1 87 ? 18.462 0.553 -13.691 1.00 97.06 87 LEU A N 1
ATOM 719 C CA . LEU A 1 87 ? 18.035 1.252 -14.907 1.00 97.06 87 LEU A CA 1
ATOM 720 C C . LEU A 1 87 ? 18.825 2.543 -15.133 1.00 97.06 87 LEU A C 1
ATOM 722 O O . LEU A 1 87 ? 19.169 2.882 -16.264 1.00 97.06 87 LEU A O 1
ATOM 726 N N . ARG A 1 88 ? 19.155 3.261 -14.056 1.00 96.19 88 ARG A N 1
ATOM 727 C CA . ARG A 1 88 ? 19.995 4.455 -14.138 1.00 96.19 88 ARG A CA 1
ATOM 728 C C . ARG A 1 88 ? 21.396 4.134 -14.664 1.00 96.19 88 ARG A C 1
ATOM 730 O O . ARG A 1 88 ? 21.887 4.861 -15.523 1.00 96.19 88 ARG A O 1
ATOM 737 N N . ARG A 1 89 ? 22.026 3.058 -14.181 1.00 96.25 89 ARG A N 1
ATOM 738 C CA . ARG A 1 89 ? 23.347 2.624 -14.668 1.00 96.25 89 ARG A CA 1
ATOM 739 C C . ARG A 1 89 ? 23.303 2.218 -16.138 1.00 96.25 89 ARG A C 1
ATOM 741 O O . ARG A 1 89 ? 24.135 2.682 -16.911 1.00 96.25 89 ARG A O 1
ATOM 748 N N . GLU A 1 90 ? 22.300 1.437 -16.534 1.00 96.31 90 GLU A N 1
ATOM 749 C CA . GLU A 1 90 ? 22.101 1.050 -17.938 1.00 96.31 90 GLU A CA 1
ATOM 750 C C . GLU A 1 90 ? 21.922 2.280 -18.843 1.00 96.31 90 GLU A C 1
ATOM 752 O O . GLU A 1 90 ? 22.516 2.365 -19.919 1.00 96.31 90 GLU A O 1
ATOM 757 N N . LEU A 1 91 ? 21.164 3.282 -18.388 1.00 96.00 91 LEU A N 1
ATOM 758 C CA . LEU A 1 91 ? 20.978 4.531 -19.124 1.00 96.00 91 LEU A CA 1
ATOM 759 C C . LEU A 1 91 ? 22.289 5.319 -19.275 1.00 96.00 91 LEU A C 1
ATOM 761 O O . LEU A 1 91 ? 22.563 5.874 -20.340 1.00 96.00 91 LEU A O 1
ATOM 765 N N . GLU A 1 92 ? 23.111 5.379 -18.227 1.00 96.44 92 GLU A N 1
ATOM 766 C CA . GLU A 1 92 ? 24.423 6.033 -18.274 1.00 96.44 92 GLU A CA 1
ATOM 767 C C . GLU A 1 92 ? 25.377 5.339 -19.261 1.00 96.44 92 GLU A C 1
ATOM 769 O O . GLU A 1 92 ? 26.105 6.015 -19.993 1.00 96.44 92 GLU A O 1
ATOM 774 N N . GLU A 1 93 ? 25.357 4.007 -19.330 1.00 97.19 93 GLU A N 1
ATOM 775 C CA . GLU A 1 93 ? 26.137 3.231 -20.302 1.00 97.19 93 GLU A CA 1
ATOM 776 C C . GLU A 1 93 ? 25.658 3.455 -21.740 1.00 97.19 93 GLU A C 1
ATOM 778 O O . GLU A 1 93 ? 26.473 3.715 -22.632 1.00 97.19 93 GLU A O 1
ATOM 783 N N . LEU A 1 94 ? 24.341 3.441 -21.967 1.00 97.06 94 LEU A N 1
ATOM 784 C CA . LEU A 1 94 ? 23.756 3.712 -23.282 1.00 97.06 94 LEU A CA 1
ATOM 785 C C . LEU A 1 94 ? 24.096 5.118 -23.783 1.00 97.06 94 LEU A C 1
ATOM 787 O O . LEU A 1 94 ? 24.449 5.280 -24.953 1.00 97.06 94 LEU A O 1
ATOM 791 N N . ASN A 1 95 ? 24.053 6.124 -22.907 1.00 95.50 95 ASN A N 1
ATOM 792 C CA . ASN A 1 95 ? 24.433 7.491 -23.261 1.00 95.50 95 ASN A CA 1
ATOM 793 C C . ASN A 1 95 ? 25.906 7.582 -23.685 1.00 95.50 95 ASN A C 1
ATOM 795 O O . ASN A 1 95 ? 26.212 8.174 -24.721 1.00 95.50 95 ASN A O 1
ATOM 799 N N . LYS A 1 96 ? 26.819 6.931 -22.950 1.00 96.94 96 LYS A N 1
ATOM 800 C CA . LYS A 1 96 ? 28.244 6.876 -23.328 1.00 96.94 96 LYS A CA 1
ATOM 801 C C . LYS A 1 96 ? 28.439 6.213 -24.692 1.00 96.94 96 LYS A C 1
ATOM 803 O O . LYS A 1 96 ? 29.152 6.750 -25.541 1.00 96.94 96 LYS A O 1
ATOM 808 N N . ALA A 1 97 ? 27.775 5.082 -24.930 1.00 96.81 97 ALA A N 1
ATOM 809 C CA . ALA A 1 97 ? 27.851 4.378 -26.206 1.00 96.81 97 ALA A CA 1
ATOM 810 C C . ALA A 1 97 ? 27.298 5.225 -27.367 1.00 96.81 97 ALA A C 1
ATOM 812 O O . ALA A 1 97 ? 27.882 5.256 -28.455 1.00 96.81 97 ALA A O 1
ATOM 813 N N . ALA A 1 98 ? 26.199 5.950 -27.144 1.00 96.31 98 ALA A N 1
ATOM 814 C CA . ALA A 1 98 ? 25.628 6.863 -28.128 1.00 96.31 98 ALA A CA 1
ATOM 815 C C . ALA A 1 98 ? 26.602 7.999 -28.486 1.00 96.31 98 ALA A C 1
ATOM 817 O O . ALA A 1 98 ? 26.816 8.276 -29.670 1.00 96.31 98 ALA A O 1
ATOM 818 N N . ASP A 1 99 ? 27.261 8.598 -27.494 1.00 97.06 99 ASP A N 1
ATOM 819 C CA . ASP A 1 99 ? 28.267 9.643 -27.709 1.00 97.06 99 ASP A CA 1
ATOM 820 C C . ASP A 1 99 ? 29.486 9.137 -28.488 1.00 97.06 99 ASP A C 1
ATOM 822 O O . ASP A 1 99 ? 29.980 9.805 -29.406 1.00 97.06 99 ASP A O 1
ATOM 826 N N . GLU A 1 100 ? 29.971 7.938 -28.171 1.00 97.38 100 GLU A N 1
ATOM 827 C CA . GLU A 1 100 ? 31.050 7.298 -28.924 1.00 97.38 100 GLU A CA 1
ATOM 828 C C . GLU A 1 100 ? 30.654 7.026 -30.377 1.00 97.38 100 GLU A C 1
ATOM 830 O O . GLU A 1 100 ? 31.428 7.299 -31.303 1.00 97.38 100 GLU A O 1
ATOM 835 N N . ASN A 1 101 ? 29.436 6.535 -30.598 1.00 97.19 101 ASN A N 1
ATOM 836 C CA . ASN A 1 101 ? 28.910 6.294 -31.937 1.00 97.19 101 ASN A CA 1
ATOM 837 C C . ASN A 1 101 ? 28.770 7.599 -32.727 1.00 97.19 101 ASN A C 1
ATOM 839 O O . ASN A 1 101 ? 29.169 7.652 -33.892 1.00 97.19 101 ASN A O 1
ATOM 843 N N . ASN A 1 102 ? 28.320 8.682 -32.091 1.00 96.75 102 ASN A N 1
ATOM 844 C CA . ASN A 1 102 ? 28.267 10.004 -32.710 1.00 96.75 102 ASN A CA 1
ATOM 845 C C . ASN A 1 102 ? 29.657 10.488 -33.149 1.00 96.75 102 ASN A C 1
ATOM 847 O O . ASN A 1 102 ? 29.819 10.962 -34.279 1.00 96.75 102 ASN A O 1
ATOM 851 N N . LYS A 1 103 ? 30.691 10.302 -32.318 1.00 96.81 103 LYS A N 1
ATOM 852 C CA . LYS A 1 103 ? 32.085 10.622 -32.686 1.00 96.81 103 LYS A CA 1
ATOM 853 C C . LYS A 1 103 ? 32.558 9.809 -33.894 1.00 96.81 103 LYS A C 1
ATOM 855 O O . LYS A 1 103 ? 33.138 10.381 -34.822 1.00 96.81 103 LYS A O 1
ATOM 860 N N . LYS A 1 104 ? 32.270 8.502 -33.928 1.00 97.00 104 LYS A N 1
ATOM 861 C CA . LYS A 1 104 ? 32.597 7.624 -35.069 1.00 97.00 104 LYS A CA 1
ATOM 862 C C . LYS A 1 104 ? 31.891 8.084 -36.347 1.00 97.00 104 LYS A C 1
ATOM 864 O O . LYS A 1 104 ? 32.538 8.220 -37.385 1.00 97.00 104 LYS A O 1
ATOM 869 N N . ILE A 1 105 ? 30.600 8.410 -36.272 1.00 96.81 105 ILE A N 1
ATOM 870 C CA . ILE A 1 105 ? 29.821 8.921 -37.411 1.00 96.81 105 ILE A CA 1
ATOM 871 C C . ILE A 1 105 ? 30.417 10.229 -37.939 1.00 96.81 105 ILE A C 1
ATOM 873 O O . ILE A 1 105 ? 30.570 10.386 -39.152 1.00 96.81 105 ILE A O 1
ATOM 877 N N . MET A 1 106 ? 30.793 11.165 -37.063 1.00 95.62 106 MET A N 1
ATOM 878 C CA . MET A 1 106 ? 31.443 12.412 -37.480 1.00 95.62 106 MET A CA 1
ATOM 879 C C . MET A 1 106 ? 32.777 12.158 -38.192 1.00 95.62 106 MET A C 1
ATOM 881 O O . MET A 1 106 ? 33.050 12.774 -39.227 1.00 95.62 106 MET A O 1
ATOM 885 N N . ALA A 1 107 ? 33.591 11.228 -37.684 1.00 96.44 107 ALA A N 1
ATOM 886 C CA . ALA A 1 107 ? 34.852 10.851 -38.315 1.00 96.44 107 ALA A CA 1
ATOM 887 C C . ALA A 1 107 ? 34.631 10.256 -39.716 1.00 96.44 107 ALA A C 1
ATOM 889 O O . ALA A 1 107 ? 35.272 10.690 -40.675 1.00 96.44 107 ALA A O 1
ATOM 890 N N . VAL A 1 108 ? 33.670 9.339 -39.860 1.00 96.44 108 VAL A N 1
ATOM 891 C CA . VAL A 1 108 ? 33.302 8.744 -41.155 1.00 96.44 108 VAL A CA 1
ATOM 892 C C . VAL A 1 108 ? 32.787 9.810 -42.123 1.00 96.44 108 VAL A C 1
ATOM 894 O O . VAL A 1 108 ? 33.264 9.885 -43.254 1.00 96.44 108 VAL A O 1
ATOM 897 N N . LYS A 1 109 ? 31.896 10.710 -41.682 1.00 94.38 109 LYS A N 1
ATOM 898 C CA . LYS A 1 109 ? 31.421 11.841 -42.503 1.00 94.38 109 LYS A CA 1
ATOM 899 C C . LYS A 1 109 ? 32.578 12.717 -42.992 1.00 94.38 109 LYS A C 1
ATOM 901 O O . LYS A 1 109 ? 32.593 13.129 -44.153 1.00 94.38 109 LYS A O 1
ATOM 906 N N . LYS A 1 110 ? 33.578 12.978 -42.142 1.00 95.06 110 LYS A N 1
ATOM 907 C CA . LYS A 1 110 ? 34.786 13.727 -42.524 1.00 95.06 110 LYS A CA 1
ATOM 908 C C . LYS A 1 110 ? 35.607 12.978 -43.578 1.00 95.06 110 LYS A C 1
ATOM 910 O O . LYS A 1 110 ? 36.044 13.603 -44.544 1.00 95.06 110 LYS A O 1
ATOM 915 N N . MET A 1 111 ? 35.798 11.666 -43.420 1.00 95.56 111 MET A N 1
ATOM 916 C CA . MET A 1 111 ? 36.509 10.834 -44.400 1.00 95.56 111 MET A CA 1
ATOM 917 C C . MET A 1 111 ? 35.794 10.813 -45.753 1.00 95.56 111 MET A C 1
ATOM 919 O O . MET A 1 111 ? 36.439 11.056 -46.772 1.00 95.56 111 MET A O 1
ATOM 923 N N . ILE A 1 112 ? 34.470 10.622 -45.757 1.00 92.94 112 ILE A N 1
ATOM 924 C CA . ILE A 1 112 ? 33.637 10.679 -46.967 1.00 92.94 112 ILE A CA 1
ATOM 925 C C . ILE A 1 112 ? 33.823 12.028 -47.662 1.00 92.94 112 ILE A C 1
ATOM 927 O O . ILE A 1 112 ? 34.208 12.060 -48.825 1.00 92.94 112 ILE A O 1
ATOM 931 N N . LYS A 1 113 ? 33.691 13.146 -46.937 1.00 91.19 113 LYS A N 1
ATOM 932 C CA . LYS A 1 113 ? 33.866 14.496 -47.500 1.00 91.19 113 LYS A CA 1
ATOM 933 C C . LYS A 1 113 ? 35.256 14.716 -48.108 1.00 91.19 113 LYS A C 1
ATOM 935 O O . LYS A 1 113 ? 35.396 15.381 -49.136 1.00 91.19 113 LYS A O 1
ATOM 940 N N . ILE A 1 114 ? 36.312 14.190 -47.480 1.00 93.06 114 ILE A N 1
ATOM 941 C CA . ILE A 1 114 ? 37.676 14.252 -48.030 1.00 93.06 114 ILE A CA 1
ATOM 942 C C . ILE A 1 114 ? 37.762 13.435 -49.323 1.00 93.06 114 ILE A C 1
ATOM 944 O O . ILE A 1 114 ? 38.322 13.917 -50.312 1.00 93.06 114 ILE A O 1
ATOM 948 N N . GLN A 1 115 ? 37.210 12.223 -49.329 1.00 93.94 115 GLN A N 1
ATOM 949 C CA . GLN A 1 115 ? 37.248 11.345 -50.492 1.00 93.94 115 GLN A CA 1
ATOM 950 C C . GLN A 1 115 ? 36.424 11.906 -51.657 1.00 93.94 115 GLN A C 1
ATOM 952 O O . GLN A 1 115 ? 36.907 11.921 -52.785 1.00 93.94 115 GLN A O 1
ATOM 957 N N . GLU A 1 116 ? 35.243 12.461 -51.388 1.00 90.12 116 GLU A N 1
ATOM 958 C CA . GLU A 1 116 ? 34.413 13.166 -52.370 1.00 90.12 116 GLU A CA 1
ATOM 959 C C . GLU A 1 116 ? 35.187 14.319 -53.021 1.00 90.12 116 GLU A C 1
ATOM 961 O O . GLU A 1 116 ? 35.227 14.427 -54.246 1.00 90.12 116 GLU A O 1
ATOM 966 N N . LYS A 1 117 ? 35.899 15.139 -52.232 1.00 89.12 117 LYS A N 1
ATOM 967 C CA . LYS A 1 117 ? 36.754 16.213 -52.771 1.00 89.12 117 LYS A CA 1
ATOM 968 C C . LYS A 1 117 ? 37.871 15.682 -53.673 1.00 89.12 117 LYS A C 1
ATOM 970 O O . LYS A 1 117 ? 38.113 16.262 -54.735 1.00 89.12 117 LYS A O 1
ATOM 975 N N . LYS A 1 118 ? 38.549 14.600 -53.27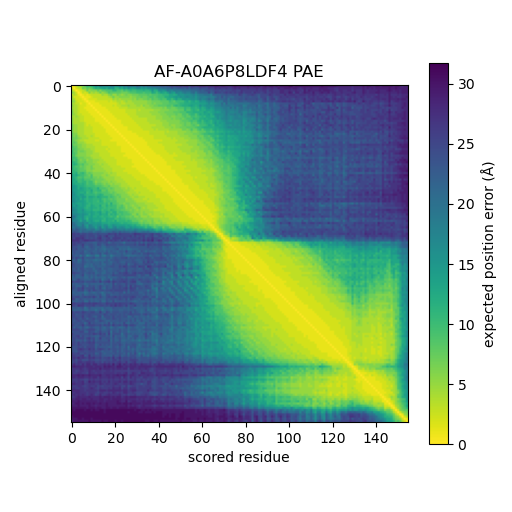0 1.00 93.12 118 LYS A N 1
ATOM 976 C CA . LYS A 1 118 ? 39.598 13.954 -54.082 1.00 93.12 118 LYS A CA 1
ATOM 977 C C . LYS A 1 118 ? 39.025 13.420 -55.395 1.00 93.12 118 LYS A C 1
ATOM 979 O O . LYS A 1 118 ? 39.568 13.722 -56.456 1.00 93.12 118 LYS A O 1
ATOM 984 N N . ASN A 1 119 ? 37.899 12.710 -55.334 1.00 92.06 119 ASN A N 1
ATOM 985 C CA . ASN A 1 119 ? 37.212 12.174 -56.507 1.00 92.06 119 ASN A CA 1
ATOM 986 C C . ASN A 1 119 ? 36.794 13.302 -57.462 1.00 92.06 119 ASN A C 1
ATOM 988 O O . ASN A 1 119 ? 37.075 13.231 -58.655 1.00 92.06 119 ASN A O 1
ATOM 992 N N . MET A 1 120 ? 36.235 14.401 -56.945 1.00 89.38 120 MET A N 1
ATOM 993 C CA . MET A 1 120 ? 35.880 15.572 -57.756 1.00 89.38 120 MET A CA 1
ATOM 994 C C . MET A 1 120 ? 37.093 16.214 -58.440 1.00 89.38 120 MET A C 1
ATOM 996 O O . MET A 1 120 ? 36.994 16.669 -59.579 1.00 89.38 120 MET A O 1
ATOM 1000 N N . ALA A 1 121 ? 38.251 16.263 -57.778 1.00 89.25 121 ALA A N 1
ATOM 1001 C CA . ALA A 1 121 ? 39.480 16.754 -58.399 1.00 89.25 121 ALA A CA 1
ATOM 1002 C C . ALA A 1 121 ? 39.952 15.838 -59.541 1.00 89.25 121 ALA A C 1
ATOM 1004 O O . ALA A 1 121 ? 40.339 16.340 -60.598 1.00 89.25 121 ALA A O 1
ATOM 1005 N N . LEU A 1 122 ? 39.881 14.516 -59.357 1.00 91.50 122 LEU A N 1
ATOM 1006 C CA . LEU A 1 122 ? 40.223 13.535 -60.391 1.00 91.50 122 LEU A CA 1
ATOM 1007 C C . LEU A 1 122 ? 39.273 13.611 -61.589 1.00 91.50 122 LEU A C 1
ATOM 1009 O O . LEU A 1 122 ? 39.743 13.656 -62.719 1.00 91.50 122 LEU A O 1
ATOM 1013 N N . ILE A 1 123 ? 37.964 13.729 -61.361 1.00 89.88 123 ILE A N 1
ATOM 1014 C CA . ILE A 1 123 ? 36.963 13.874 -62.431 1.00 89.88 123 ILE A CA 1
ATOM 1015 C C . ILE A 1 123 ? 37.209 15.154 -63.242 1.00 89.88 123 ILE A C 1
ATOM 1017 O O . ILE A 1 123 ? 37.198 15.130 -64.473 1.00 89.88 123 ILE A O 1
ATOM 1021 N N . ARG A 1 124 ? 37.522 16.277 -62.578 1.00 87.38 124 ARG A N 1
ATOM 1022 C CA . ARG A 1 124 ? 37.906 17.519 -63.274 1.00 87.38 124 ARG A CA 1
ATOM 1023 C C . ARG A 1 124 ? 39.188 17.370 -64.092 1.00 87.38 124 ARG A C 1
ATOM 1025 O O . ARG A 1 124 ? 39.310 18.030 -65.118 1.00 87.38 124 ARG A O 1
ATOM 1032 N N . ARG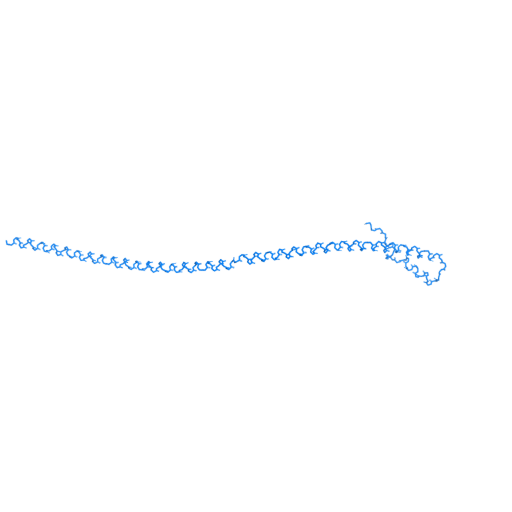 A 1 125 ? 40.148 16.553 -63.642 1.00 88.94 125 ARG A N 1
ATOM 1033 C CA . ARG A 1 125 ? 41.355 16.235 -64.423 1.00 88.94 125 ARG A CA 1
ATOM 1034 C C . ARG A 1 125 ? 41.017 15.349 -65.616 1.00 88.94 125 ARG A C 1
ATOM 1036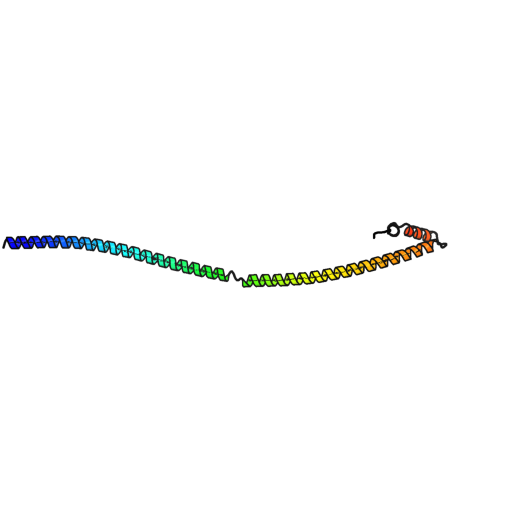 O O . ARG A 1 125 ? 41.469 15.662 -66.706 1.00 88.94 125 ARG A O 1
ATOM 1043 N N . LEU A 1 126 ? 40.189 14.320 -65.430 1.00 88.56 126 LEU A N 1
ATOM 1044 C CA . LEU A 1 126 ? 39.747 13.422 -66.498 1.00 88.56 126 LEU A CA 1
ATOM 1045 C C . LEU A 1 126 ? 39.089 14.197 -67.649 1.00 88.56 126 LEU A C 1
ATOM 1047 O O . LEU A 1 126 ? 39.428 13.966 -68.802 1.00 88.56 126 LEU A O 1
ATOM 1051 N N . LYS A 1 127 ? 38.252 15.197 -67.332 1.00 85.94 127 LYS A N 1
ATOM 1052 C CA . LYS A 1 127 ? 37.631 16.092 -68.325 1.00 85.94 127 LYS A CA 1
ATOM 1053 C C . LYS A 1 127 ? 38.634 16.849 -69.213 1.00 85.94 127 LYS A C 1
ATOM 1055 O O . LYS A 1 127 ? 38.274 17.285 -70.298 1.00 85.94 127 LYS A O 1
ATOM 1060 N N . LYS A 1 128 ? 39.871 17.064 -68.748 1.00 85.94 128 LYS A N 1
ATOM 1061 C CA . LYS A 1 128 ? 40.909 17.784 -69.508 1.00 85.94 128 LYS A CA 1
ATOM 1062 C C . LYS A 1 128 ? 41.630 16.903 -70.530 1.00 85.94 128 LYS A C 1
ATOM 1064 O O . LYS A 1 128 ? 42.369 17.439 -71.348 1.00 85.94 128 LYS A O 1
ATOM 1069 N N . PHE A 1 129 ? 41.452 15.586 -70.475 1.00 85.31 129 PHE A N 1
ATOM 1070 C CA . PHE A 1 129 ? 41.991 14.666 -71.472 1.00 85.31 129 PHE A CA 1
ATOM 1071 C C . PHE A 1 129 ? 40.998 14.484 -72.624 1.00 85.31 129 PHE A C 1
ATOM 1073 O O . PHE A 1 129 ? 39.796 14.685 -72.450 1.00 85.31 129 PHE A O 1
ATOM 1080 N N . GLN A 1 130 ? 41.488 14.078 -73.799 1.00 80.94 130 GLN A N 1
ATOM 1081 C CA . GLN A 1 130 ? 40.616 13.614 -74.879 1.00 80.94 130 GLN A CA 1
ATOM 1082 C C . GLN A 1 130 ? 39.988 12.280 -74.468 1.00 80.94 130 GLN A C 1
ATOM 1084 O O . GLN A 1 130 ? 40.601 11.221 -74.574 1.00 80.94 130 GLN A O 1
ATOM 1089 N N . ILE A 1 131 ? 38.773 12.366 -73.937 1.00 85.19 131 ILE A N 1
ATOM 1090 C CA . ILE A 1 131 ? 37.942 11.232 -73.540 1.00 85.19 131 ILE A CA 1
ATOM 1091 C C . ILE A 1 131 ? 36.832 11.008 -74.566 1.00 85.19 131 ILE A C 1
ATOM 1093 O O . ILE A 1 131 ? 36.472 11.913 -75.319 1.00 85.19 131 ILE A O 1
ATOM 1097 N N . THR A 1 132 ? 36.289 9.792 -74.604 1.00 88.44 132 THR A N 1
ATOM 1098 C CA . THR A 1 132 ? 35.189 9.449 -75.513 1.00 88.44 132 THR A CA 1
ATOM 1099 C C . THR A 1 132 ? 33.933 10.281 -75.210 1.00 88.44 132 THR A C 1
ATOM 1101 O O . THR A 1 132 ? 33.733 10.678 -74.058 1.00 88.44 132 THR A O 1
ATOM 1104 N N . PRO A 1 133 ? 33.057 10.526 -76.205 1.00 85.75 133 PRO A N 1
ATOM 1105 C CA . PRO A 1 133 ? 31.822 11.290 -76.003 1.00 85.75 133 PRO A CA 1
ATOM 1106 C C . PRO A 1 133 ? 30.943 10.753 -74.859 1.00 85.75 133 PRO A C 1
ATOM 1108 O O . PRO A 1 133 ? 30.569 11.522 -73.979 1.00 85.75 133 PRO A O 1
ATOM 1111 N N . ASP A 1 134 ? 30.727 9.432 -74.785 1.00 88.31 134 ASP A N 1
ATOM 1112 C CA . ASP A 1 134 ? 29.966 8.788 -73.692 1.00 88.31 134 ASP A CA 1
ATOM 1113 C C . ASP A 1 134 ? 30.587 9.049 -72.308 1.00 88.31 134 ASP A C 1
ATOM 1115 O O . ASP A 1 134 ? 29.893 9.367 -71.339 1.00 88.31 134 ASP A O 1
ATOM 1119 N N . LEU A 1 135 ? 31.919 8.980 -72.201 1.00 86.81 135 LEU A N 1
ATOM 1120 C CA . LEU A 1 135 ? 32.606 9.240 -70.938 1.00 86.81 135 LEU A CA 1
ATOM 1121 C C . LEU A 1 135 ? 32.528 10.724 -70.549 1.00 86.81 135 LEU A C 1
ATOM 1123 O O . LEU A 1 135 ? 32.412 11.046 -69.364 1.00 86.81 135 LEU A O 1
ATOM 1127 N N . ASN A 1 136 ? 32.556 11.626 -7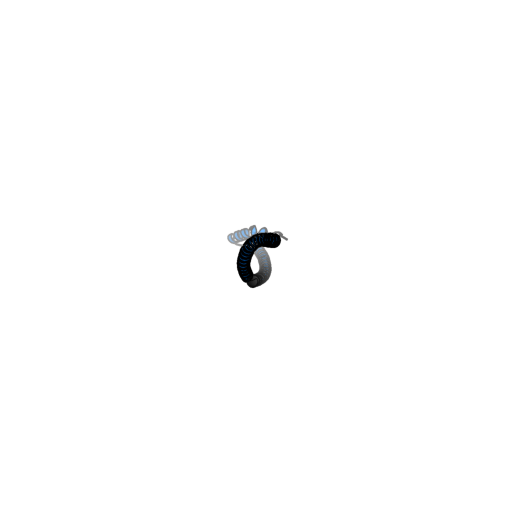1.530 1.00 87.19 136 ASN A N 1
ATOM 1128 C CA . ASN A 1 136 ? 32.400 13.060 -71.311 1.00 87.19 136 ASN A CA 1
ATOM 1129 C C . ASN A 1 136 ? 31.006 13.407 -70.765 1.00 87.19 136 ASN A C 1
ATOM 1131 O O . ASN A 1 136 ? 30.905 14.192 -69.820 1.00 87.19 136 ASN A O 1
ATOM 1135 N N . ASP A 1 137 ? 29.950 12.782 -71.285 1.00 88.19 137 ASP A N 1
ATOM 1136 C CA . ASP A 1 137 ? 28.577 12.994 -70.812 1.00 88.19 137 ASP A CA 1
ATOM 1137 C C . ASP A 1 137 ? 28.405 12.551 -69.353 1.00 88.19 137 ASP A C 1
ATOM 1139 O O . ASP A 1 137 ? 27.889 13.305 -68.522 1.00 88.19 137 ASP A O 1
ATOM 1143 N N . ARG A 1 138 ? 28.950 11.382 -68.989 1.00 88.81 138 ARG A N 1
ATOM 1144 C CA . ARG A 1 138 ? 28.957 10.891 -67.597 1.00 88.81 138 ARG A CA 1
ATOM 1145 C C . ARG A 1 138 ? 29.738 11.810 -66.657 1.00 88.81 138 ARG A C 1
ATOM 1147 O O . ARG A 1 138 ? 29.284 12.098 -65.549 1.00 88.81 138 ARG A O 1
ATOM 1154 N N . VAL A 1 139 ? 30.905 12.293 -67.089 1.00 88.56 139 VAL A N 1
ATOM 1155 C CA . VAL A 1 139 ? 31.722 13.249 -66.324 1.00 88.56 139 VAL A CA 1
ATOM 1156 C C . VAL A 1 139 ? 30.961 14.555 -66.097 1.00 88.56 139 VAL A C 1
ATOM 1158 O O . VAL A 1 139 ? 30.956 15.074 -64.979 1.00 88.56 139 VAL A O 1
ATOM 1161 N N . ASN A 1 140 ? 30.292 15.075 -67.127 1.00 85.81 140 ASN A N 1
ATOM 1162 C CA . ASN A 1 140 ? 29.492 16.290 -67.014 1.00 85.81 140 ASN A CA 1
ATOM 1163 C C . ASN A 1 140 ? 28.325 16.101 -66.045 1.00 85.81 140 ASN A C 1
ATOM 1165 O O . ASN A 1 140 ? 28.166 16.936 -65.159 1.00 85.81 140 ASN A O 1
ATOM 1169 N N . MET A 1 141 ? 27.608 14.977 -66.129 1.00 89.00 141 MET A N 1
ATOM 1170 C CA . MET A 1 141 ? 26.507 14.650 -65.221 1.00 89.00 141 MET A CA 1
ATOM 1171 C C . MET A 1 141 ? 26.943 14.675 -63.746 1.00 89.00 141 MET A C 1
ATOM 1173 O O . MET A 1 141 ? 26.281 15.306 -62.922 1.00 89.00 141 MET A O 1
ATOM 1177 N N . ILE A 1 142 ? 28.087 14.061 -63.414 1.00 86.69 142 ILE A N 1
ATOM 1178 C CA . ILE A 1 142 ? 28.617 14.044 -62.039 1.00 86.69 142 ILE A CA 1
ATOM 1179 C C . ILE A 1 142 ? 29.041 15.451 -61.589 1.00 86.69 142 ILE A C 1
ATOM 1181 O O . ILE A 1 142 ? 28.773 15.851 -60.456 1.00 86.69 142 ILE A O 1
ATOM 1185 N N . LEU A 1 143 ? 29.688 16.227 -62.465 1.00 84.19 143 LEU A N 1
ATOM 1186 C CA . LEU A 1 143 ? 30.130 17.589 -62.146 1.00 84.19 143 LEU A CA 1
ATOM 1187 C C . LEU A 1 143 ? 28.971 18.577 -61.965 1.00 84.19 143 LEU A C 1
ATOM 1189 O O . LEU A 1 143 ? 29.158 19.584 -61.283 1.00 84.19 143 LEU A O 1
ATOM 1193 N N . THR A 1 144 ? 27.808 18.303 -62.558 1.00 85.81 144 THR A N 1
ATOM 1194 C CA . THR A 1 144 ? 26.589 19.110 -62.412 1.00 85.81 144 THR A CA 1
ATOM 1195 C C . THR A 1 144 ? 25.650 18.616 -61.311 1.00 85.81 144 THR A C 1
ATOM 1197 O O . THR A 1 144 ? 24.641 19.273 -61.063 1.00 85.81 144 THR A O 1
ATOM 1200 N N . ASP A 1 145 ? 25.952 17.501 -60.629 1.00 83.56 145 ASP A N 1
ATOM 1201 C CA . ASP A 1 145 ? 25.068 16.970 -59.584 1.00 83.56 145 ASP A CA 1
ATOM 1202 C C . ASP A 1 145 ? 24.969 17.972 -58.407 1.00 83.56 145 ASP A C 1
ATOM 1204 O O . ASP A 1 145 ? 25.978 18.290 -57.756 1.00 83.56 145 ASP A O 1
ATOM 1208 N N . PRO A 1 146 ? 23.765 18.491 -58.095 1.00 76.00 146 PRO A N 1
ATOM 1209 C CA . PRO A 1 146 ? 23.559 19.458 -57.021 1.00 76.00 146 PRO A CA 1
ATOM 1210 C C . PRO A 1 146 ? 23.930 18.912 -55.636 1.00 76.00 146 PRO A C 1
ATOM 1212 O O . PRO A 1 146 ? 24.318 19.692 -54.768 1.00 76.00 146 PRO A O 1
ATOM 1215 N N . ARG A 1 147 ? 23.877 17.591 -55.421 1.00 76.00 147 ARG A N 1
ATOM 1216 C CA . ARG A 1 147 ? 24.259 16.946 -54.151 1.00 76.00 147 ARG A CA 1
ATOM 1217 C C . ARG A 1 147 ? 25.764 17.022 -53.895 1.00 76.00 147 ARG A C 1
ATOM 1219 O O . ARG A 1 147 ? 26.187 17.068 -52.744 1.00 76.00 147 ARG A O 1
ATOM 1226 N N . LEU A 1 148 ? 26.561 17.092 -54.962 1.00 69.69 148 LEU A N 1
ATOM 1227 C CA . LEU A 1 148 ? 28.024 17.173 -54.912 1.00 69.69 148 LEU A CA 1
ATOM 1228 C C . LEU A 1 148 ? 28.542 18.616 -55.038 1.00 69.69 148 LEU A C 1
ATOM 1230 O O . LEU A 1 148 ? 29.650 18.921 -54.597 1.00 69.69 148 LEU A O 1
ATOM 1234 N N . THR A 1 149 ? 27.748 19.521 -55.619 1.00 61.91 149 THR A N 1
ATOM 1235 C CA . THR A 1 149 ? 28.137 20.921 -55.876 1.00 61.91 149 THR A CA 1
ATOM 1236 C C . THR A 1 149 ? 27.607 21.927 -54.848 1.00 61.91 149 THR A C 1
ATOM 1238 O O . THR A 1 149 ? 28.233 22.973 -54.667 1.00 61.91 149 THR A O 1
ATOM 1241 N N . LYS A 1 150 ? 26.519 21.626 -54.118 1.00 56.69 150 LYS A N 1
ATOM 1242 C CA . LYS A 1 150 ? 25.928 22.528 -53.105 1.00 56.69 150 LYS A CA 1
ATOM 1243 C C . LYS A 1 150 ? 26.480 22.386 -51.679 1.00 56.69 150 LYS A C 1
ATOM 1245 O O . LYS A 1 150 ? 26.001 23.080 -50.791 1.00 56.69 150 LYS A O 1
ATOM 1250 N N . GLN A 1 151 ? 27.521 21.588 -51.425 1.00 55.72 151 GLN A N 1
ATOM 1251 C CA . GLN A 1 151 ? 28.223 21.611 -50.126 1.00 55.72 151 GLN A CA 1
ATOM 1252 C C . GLN A 1 151 ? 29.106 22.877 -49.971 1.00 55.72 151 GLN A C 1
ATOM 1254 O O . GLN A 1 151 ? 30.324 22.789 -49.800 1.00 55.72 151 GLN A O 1
ATOM 1259 N N . LYS A 1 152 ? 28.522 24.080 -50.041 1.00 45.09 152 LYS A N 1
ATOM 1260 C CA . LYS A 1 152 ? 29.163 25.317 -49.570 1.00 45.09 152 LYS A CA 1
ATOM 1261 C C . LYS A 1 152 ? 28.679 25.607 -48.146 1.00 45.09 152 LYS A C 1
ATOM 1263 O O . LYS A 1 152 ? 27.506 25.869 -47.942 1.00 45.09 152 LYS A O 1
ATOM 1268 N N . ASN A 1 153 ? 29.631 25.573 -47.213 1.00 43.59 153 ASN A N 1
ATOM 1269 C CA . ASN A 1 153 ? 29.637 26.242 -45.909 1.00 43.59 153 ASN A CA 1
ATOM 1270 C C . ASN A 1 153 ? 28.377 26.092 -45.038 1.00 43.59 153 ASN A C 1
ATOM 1272 O O . ASN A 1 153 ? 27.572 27.009 -44.936 1.00 43.59 153 ASN A O 1
ATOM 1276 N N . SER A 1 154 ? 28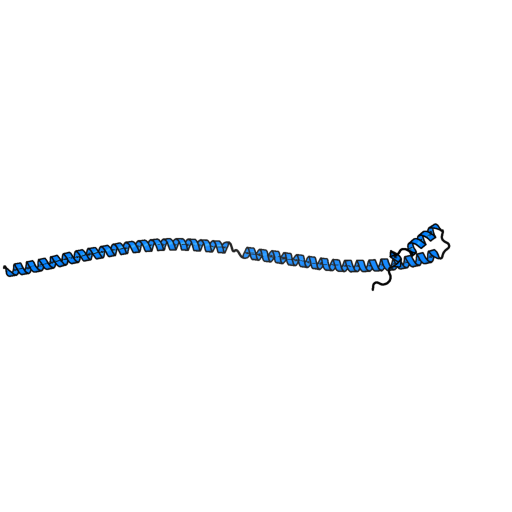.289 24.987 -44.304 1.00 34.75 154 SER A N 1
ATOM 1277 C CA . SER A 1 154 ? 27.664 25.012 -42.978 1.00 34.75 154 SER A CA 1
ATOM 1278 C C . SER A 1 154 ? 28.80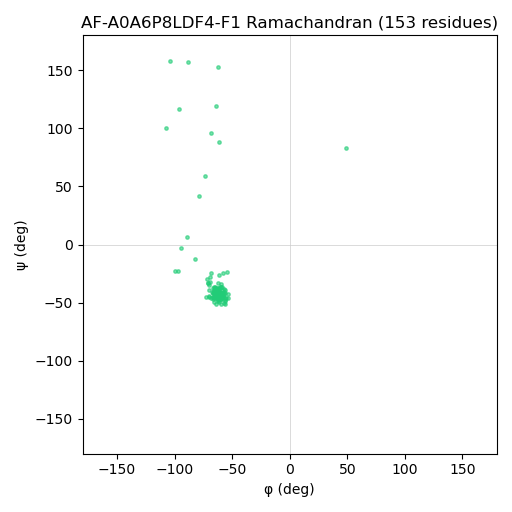5 24.869 -41.975 1.00 34.75 154 SER A C 1
ATOM 1280 O O . SER A 1 154 ? 29.386 23.784 -41.870 1.00 34.75 154 SER A O 1
ATOM 1282 N N . ASN A 1 155 ? 29.214 26.009 -41.405 1.00 35.28 155 ASN A N 1
ATOM 1283 C CA . ASN A 1 155 ? 30.013 26.073 -40.179 1.00 35.28 155 ASN A CA 1
ATOM 1284 C C . ASN A 1 155 ? 29.142 25.643 -39.002 1.00 35.28 155 ASN A C 1
ATOM 1286 O O . ASN A 1 155 ? 27.944 26.003 -39.031 1.00 35.28 155 ASN A O 1
#

pLDDT: mean 88.87, std 12.35, range [34.75, 98.19]

Secondary structure (DSSP, 8-state):
-HHHHHHHHHHHHHHHHHHHHHHHHHHHHHHHHHHHHHHHHHHHHHHHHHHHHHHHHHHHHHHHHHHT-HHHHHHHHHHHHHHHHHHHHHHHHHHHHHHHHHHHHHHHHHHHHHHHHHHHHHHHHHTTS---HHHHHHHHHHHT-HHHH------

Solvent-accessible surface area (backbone atoms only — not comparable to full-atom values): 8654 Å² total; per-residue (Å²): 107,72,68,60,51,56,52,51,52,51,52,51,52,50,53,52,52,50,51,56,50,51,52,53,50,52,51,52,52,50,54,51,49,53,52,50,51,53,52,50,55,52,50,52,50,54,50,53,54,51,52,51,53,49,51,51,52,51,54,52,50,52,53,50,55,66,70,61,49,57,66,63,54,50,54,48,52,54,53,52,50,53,51,52,56,49,55,49,50,54,50,54,53,51,52,52,52,49,54,53,49,52,53,52,52,52,51,51,52,51,50,51,55,53,50,52,54,51,50,52,53,51,53,61,52,55,69,74,47,100,62,55,71,72,59,48,53,54,52,49,53,61,70,64,32,62,86,76,64,63,81,69,83,85,128

Mean predicted aligned error: 14.91 Å

Radius of gyration: 59.64 Å; Cα contacts (8 Å, |Δi|>4): 13; chains: 1; bounding box: 102×35×166 Å

Sequence (155 aa):
MYKEIDDVESELLECQKECATTEIEIYNVNQLKDKGTYVLENVKRRYNDLEEELKEVHCNYLKCIEKTNNETIQQKIDSLTLQRDNLRRELEELNKAADENNKKIMAVKKMIKIQEKKNMALIRRLKKFQITPDLNDRVNMILTDPRLTKQKNSN